Protein AF-A0A7W1RYH9-F1 (afdb_monomer)

Mean predicted aligned error: 3.53 Å

Solvent-accessible surface area (backbone atoms only — not comparable to full-atom values): 3662 Å² total; per-residue (Å²): 111,42,65,56,50,19,53,49,31,49,52,50,26,52,49,36,53,52,36,48,73,72,65,42,87,84,38,66,55,72,67,54,38,56,47,25,53,52,48,25,52,49,26,49,56,50,35,31,51,73,30,67,72,40,74,66,54,86,73,88,67,90,79,76,130

Secondary structure (DSSP, 8-state):
-HHHHHHHHHHHHHHHHHHHHTT-TTPPPHHHHHHHHHHHHHHHHHHHHHTGGGTT-----SS--

Foldseek 3Di:
DLLVVLVVLVVVLVVLVVCVVVVPPPRDDPVSSVVSVVSSVVSVCVVCVVCVVVPNPDDDDPDDD

Structure (mmCIF, N/CA/C/O backbone):
data_AF-A0A7W1RYH9-F1
#
_entry.id   AF-A0A7W1RYH9-F1
#
loop_
_atom_site.group_PDB
_atom_site.id
_atom_site.type_symbol
_atom_site.label_atom_id
_atom_site.label_alt_id
_atom_site.label_comp_id
_atom_site.label_asym_id
_atom_site.label_entity_id
_atom_site.label_se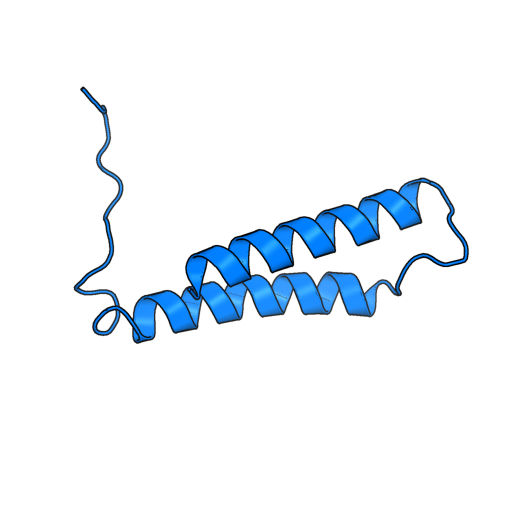q_id
_atom_site.pdbx_PDB_ins_code
_atom_site.Cartn_x
_atom_site.Cartn_y
_atom_site.Cartn_z
_atom_site.occupancy
_atom_site.B_iso_or_equiv
_atom_site.auth_seq_id
_atom_site.auth_comp_id
_atom_site.auth_asym_id
_atom_site.auth_atom_id
_atom_site.pdbx_PDB_model_num
ATOM 1 N N . ALA A 1 1 ? -7.337 -7.958 9.348 1.00 90.31 1 ALA A N 1
ATOM 2 C CA . ALA A 1 1 ? -7.153 -8.297 7.916 1.00 90.31 1 ALA A CA 1
ATOM 3 C C . ALA A 1 1 ? -6.857 -7.072 7.032 1.00 90.31 1 ALA A C 1
ATOM 5 O O . ALA A 1 1 ? -5.867 -7.095 6.315 1.00 90.31 1 ALA A O 1
ATOM 6 N N . LEU A 1 2 ? -7.640 -5.983 7.089 1.00 97.62 2 LEU A N 1
ATOM 7 C CA . LEU A 1 2 ? -7.496 -4.839 6.162 1.00 97.62 2 LEU A CA 1
ATOM 8 C C . LEU A 1 2 ? -6.182 -4.045 6.301 1.00 97.62 2 LEU A C 1
ATOM 10 O O . LEU A 1 2 ? -5.582 -3.677 5.295 1.00 97.62 2 LEU A O 1
ATOM 14 N N . HIS A 1 3 ? -5.661 -3.855 7.518 1.00 97.62 3 HIS A N 1
ATOM 15 C CA . HIS A 1 3 ? -4.330 -3.255 7.695 1.00 97.62 3 HIS A CA 1
ATOM 16 C C . HIS A 1 3 ? -3.196 -4.116 7.115 1.00 97.62 3 HIS A C 1
ATOM 18 O O . HIS A 1 3 ? -2.221 -3.569 6.602 1.00 97.62 3 HIS A O 1
ATOM 24 N N . LEU A 1 4 ? -3.338 -5.447 7.135 1.00 98.38 4 LEU A N 1
ATOM 25 C CA . LEU A 1 4 ? -2.399 -6.348 6.464 1.00 98.38 4 LEU A CA 1
ATOM 26 C C . LEU A 1 4 ? -2.505 -6.189 4.944 1.00 98.38 4 LEU A C 1
ATOM 28 O O . LEU A 1 4 ? -1.484 -6.011 4.289 1.00 98.38 4 LEU A O 1
ATOM 32 N N . ALA A 1 5 ? -3.723 -6.172 4.393 1.00 98.44 5 ALA A N 1
ATOM 33 C CA . ALA A 1 5 ? -3.944 -5.928 2.967 1.00 98.44 5 ALA A CA 1
ATOM 34 C C . ALA A 1 5 ? -3.315 -4.600 2.508 1.00 98.44 5 ALA A C 1
ATOM 36 O O . ALA A 1 5 ? -2.614 -4.578 1.498 1.00 98.44 5 ALA A O 1
ATOM 37 N N . ARG A 1 6 ? -3.447 -3.525 3.303 1.00 98.56 6 ARG A N 1
ATOM 38 C CA . ARG A 1 6 ? -2.755 -2.247 3.063 1.00 98.56 6 ARG A CA 1
ATOM 39 C C . ARG A 1 6 ? -1.238 -2.425 2.957 1.00 98.56 6 ARG A C 1
ATOM 41 O O . ARG A 1 6 ? -0.626 -1.904 2.029 1.00 98.56 6 ARG A O 1
ATOM 48 N N . ALA A 1 7 ? -0.627 -3.141 3.902 1.00 98.50 7 ALA A N 1
ATOM 49 C CA . ALA A 1 7 ? 0.816 -3.380 3.899 1.00 98.50 7 ALA A CA 1
ATOM 50 C C . ALA A 1 7 ? 1.261 -4.199 2.674 1.00 98.50 7 ALA A C 1
ATOM 52 O O . ALA A 1 7 ? 2.284 -3.886 2.066 1.00 98.50 7 ALA A O 1
ATOM 53 N N . VAL A 1 8 ? 0.474 -5.203 2.269 1.00 98.62 8 VAL A N 1
ATOM 54 C CA . VAL A 1 8 ? 0.743 -5.993 1.057 1.00 98.62 8 VAL A CA 1
ATOM 55 C C . VAL A 1 8 ? 0.614 -5.142 -0.207 1.00 98.62 8 VAL A C 1
ATOM 57 O O . VAL A 1 8 ? 1.508 -5.205 -1.046 1.00 98.62 8 VAL A O 1
ATOM 60 N N . ALA A 1 9 ? -0.424 -4.306 -0.327 1.00 98.62 9 ALA A N 1
ATOM 61 C CA . ALA A 1 9 ? -0.602 -3.400 -1.465 1.00 98.62 9 ALA A CA 1
ATOM 62 C C . ALA A 1 9 ? 0.585 -2.434 -1.614 1.00 98.62 9 ALA A C 1
ATOM 64 O O . ALA A 1 9 ? 1.137 -2.295 -2.703 1.00 98.62 9 ALA A O 1
ATOM 65 N N . ARG A 1 10 ? 1.054 -1.844 -0.504 1.00 98.69 10 ARG A N 1
ATOM 66 C CA . ARG A 1 10 ? 2.248 -0.980 -0.496 1.00 98.69 10 ARG A CA 1
ATOM 67 C C . ARG A 1 10 ? 3.518 -1.732 -0.892 1.00 98.69 10 ARG A C 1
ATOM 69 O O . ARG A 1 10 ? 4.329 -1.200 -1.640 1.00 98.69 10 ARG A O 1
ATOM 76 N N . ARG A 1 11 ? 3.695 -2.971 -0.423 1.00 98.62 11 ARG A N 1
ATOM 77 C CA . ARG A 1 11 ? 4.839 -3.809 -0.813 1.00 98.62 11 ARG A CA 1
ATOM 78 C C . ARG A 1 11 ? 4.804 -4.165 -2.301 1.00 98.62 11 ARG A C 1
ATOM 80 O O . ARG A 1 11 ? 5.842 -4.119 -2.949 1.00 98.62 11 ARG A O 1
ATOM 87 N N . ALA A 1 12 ? 3.627 -4.485 -2.835 1.00 98.56 12 ALA A N 1
ATOM 88 C CA . ALA A 1 12 ? 3.445 -4.747 -4.259 1.00 98.56 12 ALA A CA 1
ATOM 89 C C . ALA A 1 12 ? 3.757 -3.501 -5.103 1.00 98.56 12 ALA A C 1
ATOM 91 O O . ALA A 1 12 ? 4.462 -3.607 -6.098 1.00 98.56 12 ALA A O 1
ATOM 92 N N . GLU A 1 13 ? 3.314 -2.314 -4.678 1.00 98.62 13 GLU A N 1
ATOM 93 C CA . GLU A 1 13 ? 3.630 -1.050 -5.357 1.00 98.62 13 GLU A CA 1
ATOM 94 C C . GLU A 1 13 ? 5.142 -0.803 -5.429 1.00 98.62 13 GLU A C 1
ATOM 96 O O . GLU A 1 13 ? 5.667 -0.487 -6.494 1.00 98.62 13 GLU A O 1
ATOM 101 N N . ILE A 1 14 ? 5.854 -1.000 -4.314 1.00 98.31 14 ILE A N 1
ATOM 102 C CA . ILE A 1 14 ? 7.318 -0.874 -4.266 1.00 98.31 14 ILE A CA 1
ATOM 103 C C . ILE A 1 14 ? 7.980 -1.876 -5.221 1.00 98.31 14 ILE A C 1
ATOM 105 O O . ILE A 1 14 ? 8.916 -1.507 -5.924 1.00 98.31 14 ILE A O 1
ATOM 109 N N . ALA A 1 15 ? 7.486 -3.117 -5.287 1.00 98.38 15 ALA A N 1
ATOM 110 C CA . ALA A 1 15 ? 8.017 -4.131 -6.197 1.00 98.38 15 ALA A CA 1
ATOM 111 C C . ALA A 1 15 ? 7.826 -3.754 -7.675 1.00 98.38 15 ALA A C 1
ATOM 113 O O . ALA A 1 15 ? 8.744 -3.948 -8.469 1.00 98.38 15 ALA A O 1
ATOM 114 N N . VAL A 1 16 ? 6.684 -3.155 -8.039 1.00 98.38 16 VAL A N 1
ATOM 115 C CA . VAL A 1 16 ? 6.463 -2.633 -9.399 1.00 98.38 16 VAL A CA 1
ATOM 116 C C . VAL A 1 16 ? 7.487 -1.550 -9.726 1.00 98.38 16 VAL A C 1
ATOM 118 O O . VAL A 1 16 ? 8.128 -1.611 -10.773 1.00 98.38 16 VAL A O 1
ATOM 121 N N . TRP A 1 17 ? 7.686 -0.578 -8.833 1.00 98.19 17 TRP A N 1
ATOM 122 C CA . TRP A 1 17 ? 8.675 0.478 -9.061 1.00 98.19 17 TRP A CA 1
ATOM 123 C C . TRP A 1 17 ? 10.102 -0.057 -9.150 1.00 98.19 17 TRP A C 1
ATOM 125 O O . TRP A 1 17 ? 10.852 0.381 -10.018 1.00 98.19 17 TRP A O 1
ATOM 135 N N . ALA A 1 18 ? 10.459 -1.022 -8.303 1.00 98.31 18 ALA A N 1
ATOM 136 C CA . ALA A 1 18 ? 11.768 -1.662 -8.330 1.00 98.31 18 ALA A CA 1
ATOM 137 C C . ALA A 1 18 ? 12.020 -2.393 -9.659 1.00 98.31 18 ALA A C 1
ATOM 139 O O . ALA A 1 18 ? 13.057 -2.172 -10.276 1.00 98.31 18 ALA A O 1
ATOM 140 N N . ALA A 1 19 ? 11.061 -3.192 -10.141 1.00 98.06 19 ALA A N 1
ATOM 141 C CA . ALA A 1 19 ? 11.175 -3.882 -11.428 1.00 98.06 19 ALA A CA 1
ATOM 142 C C . ALA A 1 19 ? 11.341 -2.890 -12.592 1.00 98.06 19 ALA A C 1
ATOM 144 O O . ALA A 1 19 ? 12.241 -3.030 -13.418 1.00 98.06 19 ALA A O 1
ATOM 145 N N . ARG A 1 20 ? 10.543 -1.814 -12.608 1.00 97.06 20 ARG A N 1
ATOM 146 C CA . ARG A 1 20 ? 10.663 -0.761 -13.630 1.00 97.06 20 ARG A CA 1
ATOM 147 C C . ARG A 1 20 ? 12.006 -0.033 -13.575 1.00 97.06 20 ARG A C 1
ATOM 149 O O . ARG A 1 20 ? 12.555 0.285 -14.623 1.00 97.06 20 ARG A O 1
ATOM 156 N N . ALA A 1 21 ? 12.533 0.239 -12.381 1.00 97.31 21 ALA A N 1
ATOM 157 C CA . ALA A 1 21 ? 13.830 0.897 -12.213 1.00 97.31 21 ALA A CA 1
ATOM 158 C C . ALA A 1 21 ? 14.999 0.040 -12.726 1.00 97.31 21 ALA A C 1
ATOM 160 O O . ALA A 1 21 ? 16.010 0.588 -13.158 1.00 97.31 21 ALA A O 1
ATOM 161 N N . LEU A 1 22 ? 14.845 -1.286 -12.714 1.00 98.06 22 LEU A N 1
ATOM 162 C CA . LEU A 1 22 ? 15.800 -2.232 -13.294 1.00 98.06 22 LEU A CA 1
ATOM 163 C C . LEU A 1 22 ? 15.660 -2.383 -14.818 1.00 98.06 22 LEU A C 1
ATOM 165 O O . LEU A 1 22 ? 16.456 -3.098 -15.419 1.00 98.06 22 LEU A O 1
ATOM 169 N N . GLY A 1 23 ? 14.677 -1.727 -15.445 1.00 95.94 23 GLY A N 1
ATOM 170 C CA . GLY A 1 23 ? 14.411 -1.872 -16.877 1.00 95.94 23 GLY A CA 1
ATOM 171 C C . GLY A 1 23 ? 13.838 -3.240 -17.256 1.00 95.94 23 GLY A C 1
ATOM 172 O O . GLY A 1 23 ? 14.048 -3.688 -18.375 1.00 95.94 23 GLY A O 1
ATOM 173 N N . ASP A 1 24 ? 13.147 -3.918 -16.335 1.00 96.06 24 ASP A N 1
ATOM 174 C CA . ASP A 1 24 ? 12.476 -5.187 -16.625 1.00 96.06 24 ASP A CA 1
ATOM 175 C C . ASP A 1 24 ? 11.294 -4.956 -17.585 1.00 96.06 24 ASP A C 1
ATOM 177 O O . ASP A 1 24 ? 10.301 -4.320 -17.222 1.00 96.06 24 ASP A O 1
ATOM 181 N N . ASP A 1 25 ? 11.391 -5.486 -18.806 1.00 93.69 25 ASP A N 1
ATOM 182 C CA . ASP A 1 25 ? 10.349 -5.384 -19.839 1.00 93.69 25 ASP A CA 1
ATOM 183 C C . ASP A 1 25 ? 9.031 -6.066 -19.432 1.00 93.69 25 ASP A C 1
ATOM 185 O O . ASP A 1 25 ? 7.967 -5.745 -19.967 1.00 93.69 25 ASP A O 1
ATOM 189 N N . SER A 1 26 ? 9.073 -6.984 -18.459 1.00 96.12 26 SER A N 1
ATOM 190 C CA . SER A 1 26 ? 7.887 -7.626 -17.884 1.00 96.12 26 SER A CA 1
ATOM 191 C C . SER A 1 26 ? 7.262 -6.834 -16.729 1.00 96.12 26 SER A C 1
ATOM 193 O O . SER A 1 26 ? 6.206 -7.214 -16.211 1.00 96.12 26 SER A O 1
ATOM 195 N N . ALA A 1 27 ? 7.875 -5.715 -16.325 1.00 97.31 27 ALA A N 1
ATOM 196 C CA . ALA A 1 27 ? 7.391 -4.918 -15.212 1.00 97.31 27 ALA A CA 1
ATOM 197 C C . ALA A 1 27 ? 5.970 -4.383 -15.4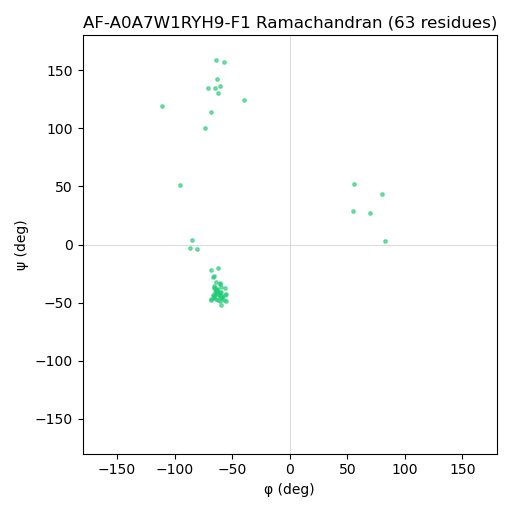77 1.00 97.31 27 ALA A C 1
ATOM 199 O O . ALA A 1 27 ? 5.687 -3.837 -16.552 1.00 97.31 27 ALA A O 1
ATOM 200 N N . PRO A 1 28 ? 5.068 -4.436 -14.478 1.00 97.62 28 PRO A N 1
ATOM 201 C CA . PRO A 1 28 ? 3.724 -3.896 -14.625 1.00 97.62 28 PRO A CA 1
ATOM 202 C C . PRO A 1 28 ? 3.704 -2.409 -15.010 1.00 97.62 28 PRO A C 1
ATOM 204 O O . PRO A 1 28 ? 4.644 -1.641 -14.769 1.00 97.62 28 PRO A O 1
ATOM 207 N N . SER A 1 29 ? 2.593 -1.984 -15.614 1.00 97.31 29 SER A N 1
ATOM 208 C CA . SER A 1 29 ? 2.418 -0.609 -16.089 1.00 97.31 29 SER A CA 1
ATOM 209 C C . SER A 1 29 ? 2.432 0.416 -14.946 1.00 97.31 29 SER A C 1
ATOM 211 O O . SER A 1 29 ? 2.131 0.107 -13.792 1.00 97.31 29 SER A O 1
ATOM 213 N N . ILE A 1 30 ? 2.711 1.681 -15.277 1.00 97.44 30 ILE A N 1
ATOM 214 C CA . ILE A 1 30 ? 2.628 2.800 -14.319 1.00 97.44 30 ILE A CA 1
ATOM 215 C C . ILE A 1 30 ? 1.226 2.894 -13.696 1.00 97.44 30 ILE A C 1
ATOM 217 O O . ILE A 1 30 ? 1.096 3.141 -12.497 1.00 97.44 30 ILE A O 1
ATOM 221 N N . ALA A 1 31 ? 0.179 2.628 -14.484 1.00 98.12 31 ALA A N 1
ATOM 222 C CA . ALA A 1 31 ? -1.199 2.609 -14.004 1.00 98.12 31 AL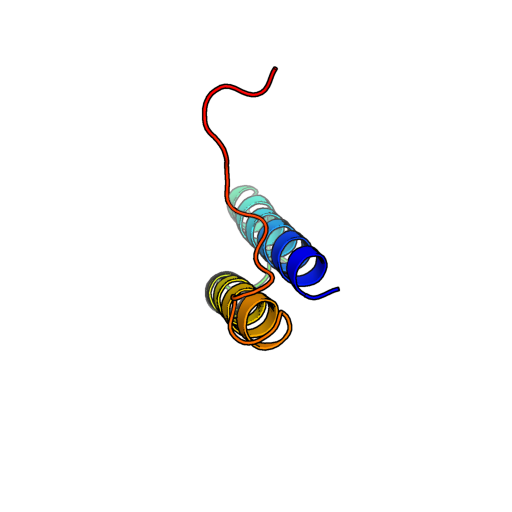A A CA 1
ATOM 223 C C . ALA A 1 31 ? -1.422 1.550 -12.908 1.00 98.12 31 ALA A C 1
ATOM 225 O O . ALA A 1 31 ? -2.185 1.791 -11.976 1.00 98.12 31 ALA A O 1
ATOM 226 N N . CYS A 1 32 ? -0.720 0.410 -12.963 1.00 98.19 32 CYS A N 1
ATOM 227 C CA . CYS A 1 32 ? -0.775 -0.607 -11.912 1.00 98.19 32 CYS A CA 1
ATOM 228 C C . CYS A 1 32 ? -0.225 -0.070 -10.581 1.00 98.19 32 CYS A C 1
ATOM 230 O O . CYS A 1 32 ? -0.883 -0.198 -9.549 1.00 98.19 32 CYS A O 1
ATOM 232 N N . ALA A 1 33 ? 0.932 0.601 -10.598 1.00 98.19 33 ALA A N 1
ATOM 233 C CA . ALA A 1 33 ? 1.507 1.204 -9.394 1.00 98.19 33 ALA A CA 1
ATOM 234 C C . ALA A 1 33 ? 0.619 2.324 -8.820 1.00 98.19 33 ALA A C 1
ATOM 236 O O . ALA A 1 33 ? 0.397 2.385 -7.610 1.00 98.19 33 ALA A O 1
ATOM 237 N N . GLN A 1 34 ? 0.050 3.173 -9.683 1.00 98.31 34 GLN A N 1
ATOM 238 C CA . GLN A 1 34 ? -0.914 4.205 -9.281 1.00 98.31 34 GLN A CA 1
ATOM 239 C C . GLN A 1 34 ? -2.173 3.598 -8.650 1.00 98.31 34 GLN A C 1
ATOM 241 O O . GLN A 1 34 ? -2.670 4.096 -7.639 1.00 98.31 34 GLN A O 1
ATOM 246 N N . TRP A 1 35 ? -2.676 2.498 -9.209 1.00 98.56 35 TRP A N 1
ATOM 247 C CA . TRP A 1 35 ? -3.824 1.796 -8.653 1.00 98.56 35 TRP A CA 1
ATOM 248 C C . TRP A 1 35 ? -3.504 1.157 -7.296 1.00 98.56 35 TRP A C 1
ATOM 250 O O . TRP A 1 35 ? -4.282 1.321 -6.361 1.00 98.56 35 TRP A O 1
ATOM 260 N N . LEU A 1 36 ? -2.344 0.507 -7.142 1.00 98.69 36 LEU A N 1
ATOM 261 C CA . LEU A 1 36 ? -1.895 -0.064 -5.863 1.00 98.69 36 LEU A CA 1
ATOM 262 C C . LEU A 1 36 ? -1.758 1.006 -4.770 1.00 98.69 36 LEU A C 1
ATOM 264 O O . LEU A 1 36 ? -2.135 0.766 -3.619 1.00 98.69 36 LEU A O 1
ATOM 268 N N . ASN A 1 37 ? -1.307 2.205 -5.143 1.00 98.44 37 ASN A N 1
ATOM 269 C CA . ASN A 1 37 ? -1.262 3.353 -4.249 1.00 98.44 37 ASN A CA 1
ATOM 270 C C . ASN A 1 37 ? -2.662 3.712 -3.725 1.00 98.44 37 ASN A C 1
ATOM 272 O O . ASN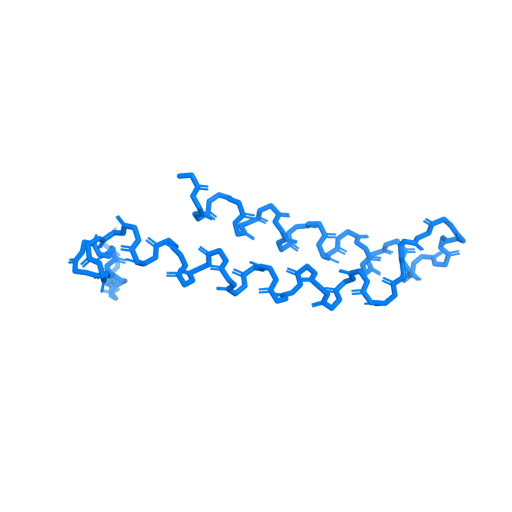 A 1 37 ? -2.875 3.744 -2.512 1.00 98.44 37 ASN A O 1
ATOM 276 N N . ARG A 1 38 ? -3.642 3.877 -4.625 1.00 98.62 38 ARG A N 1
ATOM 277 C CA . ARG A 1 38 ? -5.040 4.163 -4.253 1.00 98.62 38 ARG A CA 1
ATOM 278 C C . ARG A 1 38 ? -5.700 3.014 -3.487 1.00 98.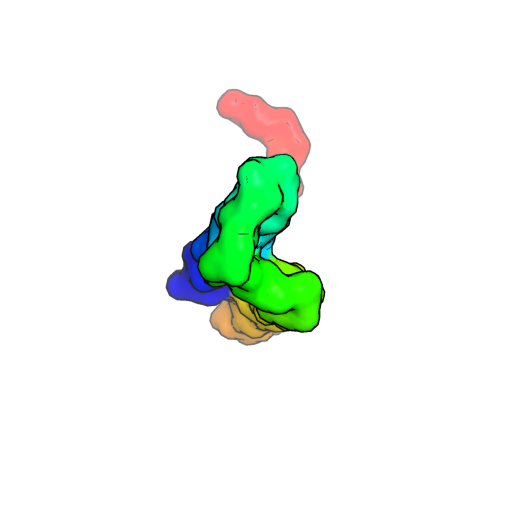62 38 ARG A C 1
ATOM 280 O O . ARG A 1 38 ? -6.446 3.260 -2.542 1.00 98.62 38 ARG A O 1
ATOM 287 N N . LEU A 1 39 ? -5.406 1.764 -3.847 1.00 98.62 39 LEU A N 1
ATOM 288 C CA . LEU A 1 39 ? -5.885 0.588 -3.121 1.00 98.62 39 LEU A CA 1
ATOM 289 C C . LEU A 1 39 ? -5.402 0.620 -1.669 1.00 98.62 39 LEU A C 1
ATOM 291 O O . LEU A 1 39 ? -6.166 0.305 -0.760 1.00 98.62 39 LEU A O 1
ATOM 295 N N . SER A 1 40 ? -4.150 1.017 -1.435 1.00 98.69 40 SER A N 1
ATOM 296 C CA . SER A 1 40 ? -3.616 1.096 -0.078 1.00 98.69 40 SER A CA 1
ATOM 297 C C . SER A 1 40 ? -4.355 2.131 0.785 1.00 98.69 40 SER A C 1
ATOM 299 O O . SER A 1 40 ? -4.651 1.850 1.951 1.00 98.69 40 SER A O 1
ATOM 301 N N . ASP A 1 41 ? -4.740 3.269 0.202 1.00 98.56 41 ASP A N 1
ATOM 302 C CA . ASP A 1 41 ? -5.565 4.282 0.867 1.00 98.56 41 ASP A CA 1
ATOM 303 C C . ASP A 1 41 ? -6.967 3.735 1.166 1.00 98.56 41 ASP A C 1
ATOM 305 O O . ASP A 1 41 ? -7.468 3.857 2.287 1.00 98.56 41 ASP A O 1
ATOM 309 N N . LEU A 1 42 ? -7.581 3.046 0.199 1.00 98.56 42 LEU A N 1
ATOM 310 C CA . LEU A 1 42 ? -8.894 2.425 0.365 1.00 98.56 42 LEU A CA 1
ATOM 311 C C . LEU A 1 42 ? -8.891 1.368 1.477 1.00 98.56 42 LEU A C 1
ATOM 313 O O . LEU A 1 42 ? -9.780 1.363 2.328 1.00 98.56 42 LEU A O 1
ATOM 317 N N . CYS A 1 43 ? -7.863 0.517 1.537 1.00 98.62 43 CYS A N 1
ATOM 318 C CA . CYS A 1 43 ? -7.700 -0.450 2.621 1.00 98.62 43 CYS A CA 1
ATOM 319 C C . CYS A 1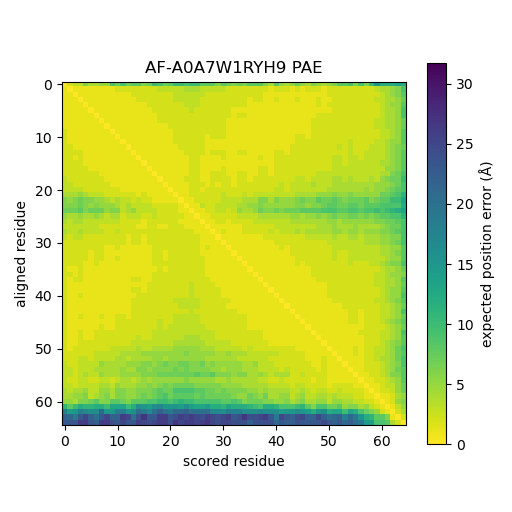 43 ? -7.574 0.231 3.991 1.00 98.62 43 CYS A C 1
ATOM 321 O O . CYS A 1 43 ? -8.048 -0.324 4.981 1.00 98.62 43 CYS A O 1
ATOM 323 N N . PHE A 1 44 ? -6.954 1.413 4.073 1.00 98.25 44 PHE A N 1
ATOM 324 C CA . PHE A 1 44 ? -6.897 2.187 5.313 1.00 98.25 44 PHE A CA 1
ATOM 325 C C . PHE A 1 44 ? -8.275 2.732 5.708 1.00 98.25 44 PHE A C 1
ATOM 327 O O . PHE A 1 44 ? -8.695 2.533 6.846 1.00 98.25 44 PHE A O 1
ATOM 334 N N . VAL A 1 45 ? -9.003 3.348 4.770 1.00 98.31 45 VAL A N 1
ATOM 335 C CA . VAL A 1 45 ? -10.370 3.852 4.998 1.00 98.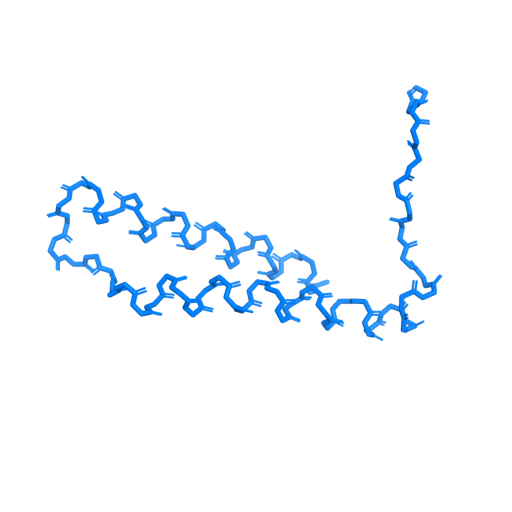31 45 VAL A CA 1
ATOM 336 C C . VAL A 1 45 ? -11.296 2.728 5.465 1.00 98.31 45 VAL A C 1
ATOM 338 O O . VAL A 1 45 ? -11.984 2.865 6.477 1.00 98.31 45 VAL A O 1
ATOM 341 N N . TRP A 1 46 ? -11.272 1.586 4.778 1.00 98.56 46 TRP A N 1
ATOM 342 C CA . TRP A 1 46 ? -12.073 0.427 5.161 1.00 98.56 46 TRP A CA 1
ATOM 343 C C . TRP A 1 46 ? -11.649 -0.175 6.493 1.00 98.56 46 TRP A C 1
ATOM 345 O O . TRP A 1 46 ? -12.514 -0.619 7.241 1.00 98.56 46 TRP A O 1
ATOM 355 N N . ALA A 1 47 ? -10.352 -0.185 6.817 1.00 98.00 47 ALA A N 1
ATOM 356 C CA . ALA A 1 47 ? -9.896 -0.678 8.112 1.00 98.00 47 ALA A CA 1
ATOM 357 C C . ALA A 1 47 ? -10.493 0.145 9.261 1.00 98.00 47 ALA A C 1
ATOM 359 O O . ALA A 1 47 ? -11.012 -0.444 10.203 1.00 98.00 47 ALA A O 1
ATOM 360 N N . ARG A 1 48 ? -10.501 1.479 9.140 1.00 97.62 48 ARG A N 1
ATOM 361 C CA . ARG A 1 48 ? -11.116 2.368 10.140 1.00 97.62 48 ARG A CA 1
ATOM 362 C C . ARG A 1 48 ? -12.628 2.185 10.208 1.00 97.62 48 ARG A C 1
ATOM 364 O O . ARG A 1 48 ? -13.173 2.016 11.289 1.00 97.62 48 ARG A O 1
ATOM 371 N N . ARG A 1 49 ? -1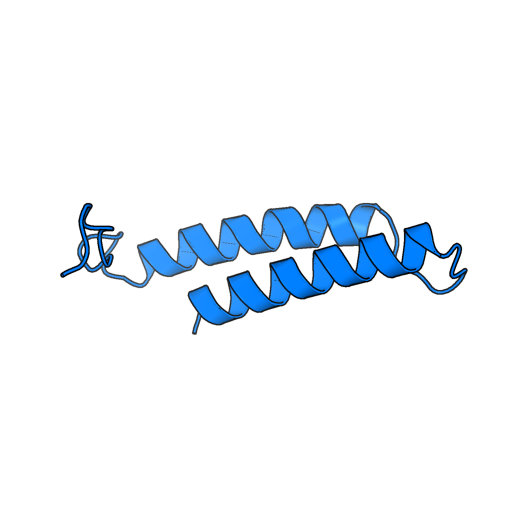3.307 2.130 9.056 1.00 98.06 49 ARG A N 1
ATOM 372 C CA . ARG A 1 49 ? -14.756 1.864 8.991 1.00 98.06 49 ARG A CA 1
ATOM 373 C C . ARG A 1 49 ? -15.126 0.547 9.681 1.00 98.06 49 ARG A C 1
ATOM 375 O O . ARG A 1 49 ? -16.086 0.512 10.440 1.00 98.06 49 ARG A O 1
ATOM 382 N N . ALA A 1 50 ? -14.349 -0.512 9.448 1.00 97.75 50 ALA A N 1
ATOM 383 C CA . ALA A 1 50 ? -14.538 -1.814 10.088 1.00 97.75 50 ALA A CA 1
ATOM 384 C C . ALA A 1 50 ? -14.239 -1.795 11.597 1.00 97.75 50 ALA A C 1
ATOM 386 O O . ALA A 1 50 ? -14.734 -2.648 12.328 1.00 97.75 50 ALA A O 1
ATOM 387 N N . ASN A 1 51 ? -13.448 -0.830 12.062 1.00 97.06 51 ASN A N 1
ATOM 388 C CA . ASN A 1 51 ? -13.061 -0.664 13.455 1.00 97.06 51 ASN A CA 1
ATOM 389 C C . ASN A 1 51 ? -13.969 0.337 14.186 1.00 97.06 51 ASN A C 1
ATOM 391 O O . ASN A 1 51 ? -13.506 1.301 14.800 1.00 97.06 51 ASN A O 1
ATOM 395 N N . ASP A 1 52 ? -15.279 0.115 14.064 1.00 97.31 52 ASP A N 1
ATOM 396 C CA . ASP A 1 52 ? -16.325 0.946 14.664 1.00 97.31 52 ASP A CA 1
ATOM 397 C C . ASP A 1 52 ? -16.228 2.431 14.259 1.00 97.31 52 ASP A C 1
ATOM 399 O O . ASP A 1 52 ? -16.147 3.328 15.098 1.00 97.31 52 ASP A O 1
ATOM 403 N N . ASP A 1 53 ? -16.158 2.699 12.948 1.00 96.44 53 ASP A N 1
ATOM 404 C CA . ASP A 1 53 ? -15.927 4.051 12.405 1.00 96.44 53 ASP A CA 1
ATOM 405 C C . ASP A 1 53 ? -14.666 4.741 12.949 1.00 96.44 53 ASP A C 1
ATOM 407 O O . ASP A 1 53 ? -14.578 5.966 13.036 1.00 96.44 53 ASP A O 1
ATOM 411 N N . GLY A 1 54 ? -13.665 3.943 13.314 1.00 94.38 54 GLY A N 1
ATOM 412 C CA . GLY A 1 54 ? -12.399 4.390 13.870 1.00 94.38 54 GLY A CA 1
ATOM 413 C C . GLY A 1 54 ? -12.432 4.665 15.373 1.00 94.38 54 GLY A C 1
ATOM 414 O O . GLY A 1 54 ? -11.413 5.077 15.922 1.00 94.38 54 GLY A O 1
ATOM 415 N N . ARG A 1 55 ? -13.552 4.425 16.073 1.00 96.38 55 ARG A N 1
ATOM 416 C CA . ARG A 1 55 ? -13.602 4.528 17.546 1.00 96.38 55 ARG A CA 1
ATOM 417 C C . ARG A 1 55 ? -12.747 3.467 18.231 1.00 96.38 55 ARG A C 1
ATOM 419 O O . ARG A 1 55 ? -12.233 3.712 19.319 1.00 96.38 55 ARG A O 1
ATOM 426 N N . GLY A 1 56 ? -12.564 2.316 17.587 1.00 95.56 56 GLY A N 1
ATOM 427 C CA . GLY A 1 56 ? -11.673 1.259 18.059 1.00 95.56 56 GLY A CA 1
ATOM 428 C C . GLY A 1 56 ? -10.210 1.436 17.641 1.00 95.56 56 GLY A C 1
ATOM 429 O O . GLY A 1 56 ? -9.413 0.520 17.855 1.00 95.56 56 GLY A O 1
ATOM 430 N N . ASP A 1 57 ? -9.838 2.532 16.964 1.00 95.69 57 ASP A N 1
ATOM 431 C CA . ASP A 1 57 ? -8.489 2.688 16.409 1.00 95.69 57 ASP A CA 1
ATOM 432 C C . ASP A 1 57 ? -7.429 2.743 17.515 1.00 95.69 57 ASP A C 1
ATOM 434 O O . ASP A 1 57 ? -7.551 3.455 18.514 1.00 95.69 57 ASP A O 1
ATOM 438 N N . VAL A 1 58 ? -6.336 2.003 17.312 1.00 92.94 58 VAL A N 1
ATOM 439 C CA . VAL A 1 58 ? -5.172 2.064 18.198 1.00 92.94 58 VAL A CA 1
ATOM 440 C C . VAL A 1 58 ? -4.445 3.378 17.932 1.00 92.94 58 VAL A C 1
ATOM 442 O O . VAL A 1 58 ? -3.708 3.515 16.955 1.00 92.94 58 VAL A O 1
ATOM 445 N N . LEU A 1 59 ? -4.675 4.358 18.804 1.00 92.25 59 LEU A N 1
ATOM 446 C CA . LEU A 1 59 ? -4.023 5.658 18.715 1.00 92.25 59 LEU A CA 1
ATOM 447 C C . LEU A 1 59 ? -2.543 5.537 19.074 1.00 92.25 59 LEU A C 1
ATOM 449 O O . LEU A 1 59 ? -2.170 4.928 20.081 1.00 92.25 59 LEU A O 1
ATOM 453 N N . TRP A 1 60 ? -1.699 6.162 18.258 1.00 92.75 60 TRP A N 1
ATOM 454 C CA . TRP A 1 60 ? -0.284 6.302 18.566 1.00 92.75 60 TRP A CA 1
ATOM 455 C C . TRP A 1 60 ? -0.108 7.116 19.854 1.00 92.75 60 TRP A C 1
ATOM 457 O O . TRP A 1 60 ? -0.687 8.192 20.001 1.00 92.75 60 TRP A O 1
ATOM 467 N N . ARG A 1 61 ? 0.693 6.595 20.789 1.00 91.12 61 ARG A N 1
ATOM 468 C CA . ARG A 1 61 ? 1.040 7.271 22.043 1.00 91.12 61 ARG A CA 1
ATOM 469 C C . ARG A 1 61 ? 2.521 7.664 22.009 1.00 91.12 61 ARG A C 1
ATOM 471 O O . ARG A 1 61 ? 3.358 6.766 21.892 1.00 91.12 61 ARG A O 1
ATOM 478 N N . PRO A 1 62 ? 2.861 8.961 22.101 1.00 88.81 62 PRO A N 1
ATOM 479 C CA . PRO A 1 62 ? 4.252 9.399 22.159 1.00 88.81 62 PRO A CA 1
ATOM 480 C C . PRO A 1 62 ? 4.954 8.865 23.414 1.00 88.81 62 PRO A C 1
ATOM 482 O O . PRO A 1 62 ? 4.358 8.828 24.488 1.00 88.81 62 PRO A O 1
ATOM 485 N N . GLY A 1 63 ? 6.231 8.493 23.278 1.00 80.19 63 GLY A N 1
ATOM 486 C CA . GLY A 1 63 ? 7.088 8.116 24.408 1.00 80.19 63 GLY A CA 1
ATOM 487 C C . GLY A 1 63 ? 6.884 6.692 24.922 1.00 80.19 63 GLY A C 1
ATOM 488 O O . GLY A 1 63 ? 6.814 6.506 26.133 1.00 80.19 63 GLY A O 1
ATOM 489 N N . GLY A 1 64 ? 6.759 5.708 24.017 1.00 68.12 64 GLY A N 1
ATOM 490 C CA . GLY A 1 64 ? 6.710 4.283 24.368 1.00 68.12 64 GLY A CA 1
ATOM 491 C C . GLY A 1 64 ? 7.697 3.962 25.491 1.00 68.12 64 GLY A C 1
ATOM 492 O O . GLY A 1 64 ? 8.862 4.339 25.395 1.00 68.12 64 GLY A O 1
ATOM 493 N N . ARG A 1 65 ? 7.186 3.379 26.579 1.00 54.44 65 ARG A N 1
ATOM 494 C CA . ARG A 1 65 ? 8.022 2.952 27.705 1.00 54.44 65 ARG A CA 1
ATOM 495 C C . ARG A 1 65 ? 9.095 1.979 27.242 1.00 54.44 65 ARG A C 1
ATOM 497 O O . ARG A 1 65 ? 8.753 1.124 26.393 1.00 54.44 65 ARG A O 1
#

Sequence (65 aa):
ALHLARAVARRAEIAVWAARALGDDSAPSIACAQWLNRLSDLCFVWARRANDDGRGDVLWRPGGR

pLDDT: mean 95.77, std 6.94, r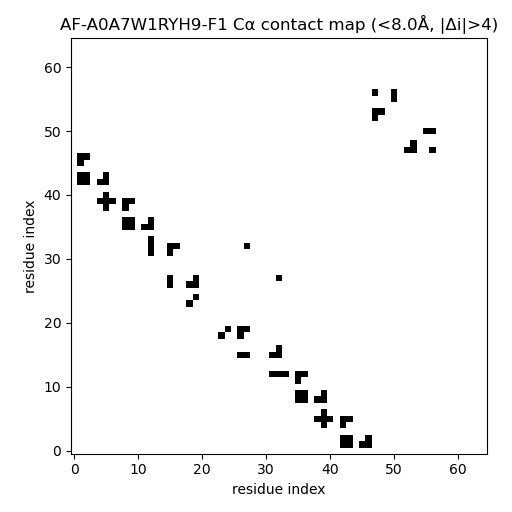ange [54.44, 98.69]

Radius of gyration: 15.46 Å; Cα contacts (8 Å, |Δi|>4): 45; chains: 1; bounding box: 32×18×48 Å